Protein AF-M1CL92-F1 (afdb_monomer_lite)

Organism: Solanum tuberosum (NCBI:txid4113)

pLDDT: mean 80.73, std 11.77, range [37.59, 97.0]

Structure (mmCIF, N/CA/C/O backbone):
data_AF-M1CL92-F1
#
_entry.id   AF-M1CL92-F1
#
loop_
_atom_site.group_PDB
_atom_site.id
_atom_site.type_symbol
_atom_site.label_atom_id
_atom_site.label_alt_id
_atom_site.label_comp_id
_atom_site.label_asym_id
_atom_site.label_entity_id
_atom_site.label_seq_id
_atom_site.pdbx_PDB_ins_code
_atom_site.Cartn_x
_atom_site.Cartn_y
_atom_site.Cartn_z
_atom_site.occupancy
_atom_site.B_iso_or_equiv
_atom_site.auth_seq_id
_atom_site.auth_comp_id
_atom_site.auth_asym_id
_atom_site.auth_atom_id
_atom_site.pdbx_PDB_model_num
ATOM 1 N N . MET A 1 1 ? -19.053 10.425 12.403 1.00 54.78 1 MET A N 1
ATOM 2 C CA . MET A 1 1 ? -17.863 11.041 11.805 1.00 54.78 1 MET A CA 1
ATOM 3 C C . MET A 1 1 ? -17.961 10.840 10.303 1.00 54.78 1 MET A C 1
ATOM 5 O O . MET A 1 1 ? -17.927 9.703 9.847 1.00 54.78 1 MET A O 1
ATOM 9 N N . HIS A 1 2 ? -18.234 11.910 9.569 1.00 63.19 2 HIS A N 1
ATOM 10 C CA . HIS A 1 2 ? -18.201 11.961 8.112 1.00 63.19 2 HIS A CA 1
ATOM 11 C C . HIS A 1 2 ? -16.798 12.370 7.652 1.00 63.19 2 HIS A C 1
ATOM 13 O O . HIS A 1 2 ? -16.056 12.987 8.408 1.00 63.19 2 HIS A O 1
ATOM 19 N N . PHE A 1 3 ? -16.430 12.071 6.403 1.00 55.72 3 PHE A N 1
ATOM 20 C CA . PHE A 1 3 ? -15.125 12.466 5.850 1.00 55.72 3 PHE A CA 1
ATOM 21 C C . PHE A 1 3 ? -14.860 13.982 5.932 1.00 55.72 3 PHE A C 1
ATOM 23 O O . PHE A 1 3 ? -13.711 14.391 6.050 1.00 55.72 3 PHE A O 1
ATOM 30 N N . HIS A 1 4 ? -15.908 14.813 5.936 1.00 66.62 4 HIS A N 1
ATOM 31 C CA . HIS A 1 4 ? -15.798 16.266 6.117 1.00 66.62 4 HIS A CA 1
ATOM 32 C C . HIS A 1 4 ? -15.485 16.703 7.558 1.00 66.62 4 HI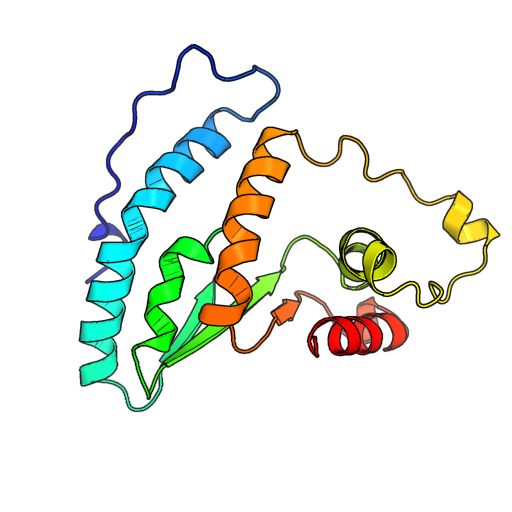S A C 1
ATOM 34 O O . HIS A 1 4 ? -15.129 17.858 7.767 1.00 66.62 4 HIS A O 1
ATOM 40 N N . ASP A 1 5 ? -15.583 15.798 8.536 1.00 64.12 5 ASP A N 1
ATOM 41 C CA . ASP A 1 5 ? -15.231 16.073 9.935 1.00 64.12 5 ASP A CA 1
ATOM 42 C C . ASP A 1 5 ? -13.709 15.977 10.165 1.00 64.12 5 ASP A C 1
ATOM 44 O O . ASP A 1 5 ? -13.211 16.376 11.219 1.00 64.12 5 ASP A O 1
ATOM 48 N N . LEU A 1 6 ? -12.956 15.451 9.187 1.00 61.19 6 LEU A N 1
ATOM 49 C CA . LEU A 1 6 ? -11.497 15.445 9.208 1.00 61.19 6 LEU A CA 1
ATOM 50 C C . LEU A 1 6 ? -11.004 16.886 9.038 1.00 61.19 6 LEU A C 1
ATOM 52 O O . LEU A 1 6 ? -11.094 17.464 7.954 1.00 61.19 6 LEU A O 1
ATOM 56 N N . GLN A 1 7 ? -10.490 17.475 10.118 1.00 62.53 7 GLN A N 1
ATOM 57 C CA . GLN A 1 7 ? -9.952 18.832 10.089 1.00 62.53 7 GLN A CA 1
ATOM 58 C C . GLN A 1 7 ? -8.738 18.896 9.157 1.00 62.53 7 GLN A C 1
ATOM 60 O O . GLN A 1 7 ? -7.644 18.456 9.501 1.00 62.53 7 GLN A O 1
ATOM 65 N N . MET A 1 8 ? -8.945 19.456 7.967 1.00 61.19 8 MET A N 1
ATOM 66 C CA . MET A 1 8 ? -7.880 19.824 7.046 1.00 61.19 8 MET A CA 1
ATOM 67 C C . MET A 1 8 ? -7.478 21.267 7.341 1.00 61.19 8 MET A C 1
ATOM 69 O O . MET A 1 8 ? -8.177 22.209 6.969 1.00 61.19 8 MET A O 1
ATOM 73 N N . THR A 1 9 ? -6.370 21.454 8.050 1.00 60.97 9 THR A N 1
ATOM 74 C CA . THR A 1 9 ? -5.789 22.782 8.244 1.00 60.97 9 THR A CA 1
ATOM 75 C C . THR A 1 9 ? -5.195 23.253 6.921 1.00 60.97 9 THR A C 1
ATOM 77 O O . THR A 1 9 ? -4.299 22.620 6.370 1.00 60.97 9 THR A O 1
ATOM 80 N N . THR A 1 10 ? -5.690 24.367 6.379 1.00 59.19 10 THR A N 1
ATOM 81 C CA . THR A 1 10 ? -5.091 24.985 5.193 1.00 59.19 10 THR A CA 1
ATOM 82 C C . THR A 1 10 ? -3.683 25.453 5.543 1.00 59.19 10 THR A C 1
ATOM 84 O O . THR A 1 10 ? -3.516 26.454 6.242 1.00 59.19 10 THR A O 1
ATOM 87 N N . THR A 1 11 ? -2.664 24.736 5.080 1.00 60.31 11 THR A N 1
ATOM 88 C CA . THR A 1 11 ? -1.281 25.199 5.187 1.00 60.31 11 THR A CA 1
ATOM 89 C C . THR A 1 11 ? -1.027 26.252 4.107 1.00 60.31 11 THR A C 1
ATOM 91 O O . THR A 1 11 ? -1.371 25.996 2.949 1.00 60.31 11 THR A O 1
ATOM 94 N N . PRO A 1 12 ? -0.444 27.421 4.436 1.00 59.47 12 PRO A N 1
ATOM 95 C CA . PRO A 1 12 ? 0.002 28.376 3.425 1.00 59.47 12 PRO A CA 1
ATOM 96 C C . PRO A 1 12 ? 0.897 27.671 2.399 1.00 59.47 12 PRO A C 1
ATOM 98 O O . PRO A 1 12 ? 1.719 26.836 2.779 1.00 59.47 12 PRO A O 1
ATOM 101 N N . LEU A 1 13 ? 0.732 27.982 1.110 1.00 60.53 13 LEU A N 1
ATOM 102 C CA . LEU A 1 13 ? 1.693 27.536 0.102 1.00 60.53 13 LEU A CA 1
ATOM 103 C C . LEU A 1 13 ? 3.044 28.171 0.421 1.00 60.53 13 LEU A C 1
ATOM 105 O O . LEU A 1 13 ? 3.142 29.396 0.496 1.00 60.53 13 LEU A O 1
ATOM 109 N N . ASP A 1 14 ? 4.054 27.331 0.613 1.00 62.66 14 ASP A N 1
ATOM 110 C CA . ASP A 1 14 ? 5.426 27.781 0.795 1.00 62.66 14 ASP A CA 1
ATOM 111 C C . ASP A 1 14 ? 5.891 28.490 -0.501 1.00 62.66 14 ASP A C 1
ATOM 113 O O . ASP A 1 14 ? 5.781 27.913 -1.591 1.00 62.66 14 ASP A O 1
ATOM 117 N N . PRO A 1 15 ? 6.317 29.766 -0.434 1.00 63.28 15 PRO A N 1
ATOM 118 C CA . PRO A 1 15 ? 6.766 30.512 -1.607 1.00 63.28 15 PRO A CA 1
ATOM 119 C C . PRO A 1 15 ? 8.011 29.909 -2.273 1.00 63.28 15 PRO A C 1
ATOM 121 O O . PRO A 1 15 ? 8.226 30.182 -3.454 1.00 63.28 15 PRO A O 1
ATOM 124 N N . ASP A 1 16 ? 8.770 29.061 -1.570 1.00 67.00 16 ASP A N 1
ATOM 125 C CA . ASP A 1 16 ? 9.975 28.402 -2.083 1.00 67.00 16 ASP A CA 1
ATOM 126 C C . ASP A 1 16 ? 9.683 27.069 -2.805 1.00 67.00 16 ASP A C 1
ATOM 128 O O . ASP A 1 16 ? 10.609 26.356 -3.199 1.00 67.00 16 ASP A O 1
ATOM 132 N N . ILE A 1 17 ? 8.405 26.717 -3.022 1.00 61.16 17 ILE A N 1
ATOM 133 C CA . ILE A 1 17 ? 8.027 25.491 -3.745 1.00 61.16 17 ILE A CA 1
ATOM 134 C C . ILE A 1 17 ? 8.563 25.538 -5.190 1.00 61.16 17 ILE A C 1
ATOM 136 O O . ILE A 1 17 ? 8.157 26.417 -5.964 1.00 61.16 17 ILE A O 1
ATOM 140 N N . PRO A 1 18 ? 9.404 24.566 -5.604 1.00 63.34 18 PRO A N 1
ATOM 141 C CA . PRO A 1 18 ? 9.900 24.481 -6.973 1.00 63.34 18 PRO A CA 1
ATOM 142 C C . PRO A 1 18 ? 8.751 24.416 -7.986 1.00 63.34 18 PRO A C 1
ATOM 144 O O . PRO A 1 18 ? 7.782 23.678 -7.799 1.00 63.34 18 PRO A O 1
ATOM 147 N N . SER A 1 19 ? 8.859 25.145 -9.103 1.00 62.62 19 SER A N 1
ATOM 148 C CA . SER A 1 19 ? 7.79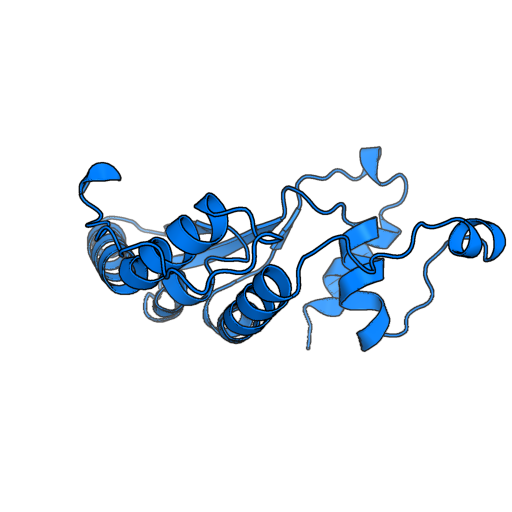5 25.217 -10.122 1.00 62.62 19 SER A CA 1
ATOM 149 C C . SER A 1 19 ? 7.482 23.883 -10.806 1.00 62.62 19 SER A C 1
ATOM 151 O O . SER A 1 19 ? 6.454 23.763 -11.468 1.00 62.62 19 SER A O 1
ATOM 153 N N . GLU A 1 20 ? 8.379 22.907 -10.677 1.00 63.88 20 GLU A N 1
ATOM 154 C CA . GLU A 1 20 ? 8.271 21.567 -11.258 1.00 63.88 20 GLU A CA 1
ATOM 155 C C . GLU A 1 20 ? 7.329 20.651 -10.469 1.00 63.88 20 GLU A C 1
ATOM 157 O O . GLU A 1 20 ? 6.831 19.667 -11.015 1.00 63.88 20 GLU A O 1
ATOM 162 N N . VAL A 1 21 ? 7.037 20.974 -9.204 1.00 63.84 21 VAL A N 1
ATOM 163 C CA . VAL A 1 21 ? 6.060 20.217 -8.424 1.00 63.84 21 VAL A CA 1
ATOM 164 C C . VAL A 1 21 ? 4.680 20.827 -8.646 1.00 63.84 21 VAL A C 1
ATOM 166 O O . VAL A 1 21 ? 4.500 22.037 -8.459 1.00 63.84 21 VAL A O 1
ATOM 169 N N . PRO A 1 22 ? 3.660 20.029 -9.005 1.00 69.19 22 PRO A N 1
ATOM 170 C CA . PRO A 1 22 ? 2.310 20.549 -9.071 1.00 69.19 22 PRO A CA 1
ATOM 171 C C . PRO A 1 22 ? 1.933 21.120 -7.698 1.00 69.19 22 PRO A C 1
ATOM 173 O O . PRO A 1 22 ? 1.863 20.391 -6.715 1.00 69.19 22 PRO A O 1
ATOM 176 N N . LYS A 1 23 ? 1.702 22.436 -7.610 1.00 67.19 23 LYS A N 1
ATOM 177 C CA . LYS A 1 23 ? 1.449 23.150 -6.337 1.00 67.19 23 LYS A CA 1
ATOM 178 C C . LYS A 1 23 ? 0.352 22.505 -5.478 1.00 67.19 23 LYS A C 1
ATOM 180 O O . LYS A 1 23 ? 0.390 22.569 -4.253 1.00 67.19 23 LYS A O 1
ATOM 185 N N . HIS A 1 24 ? -0.616 21.861 -6.128 1.00 69.31 24 HIS A N 1
ATOM 186 C CA . HIS A 1 24 ? -1.687 21.118 -5.470 1.00 69.31 24 HIS A CA 1
ATOM 187 C C . HIS A 1 24 ? -1.203 19.843 -4.761 1.00 69.31 24 HIS A C 1
ATOM 189 O O . HIS A 1 24 ? -1.786 19.474 -3.749 1.00 69.31 24 HIS A O 1
ATOM 195 N N . PHE A 1 25 ? -0.139 19.196 -5.244 1.00 74.06 25 PHE A N 1
ATOM 196 C CA . PHE A 1 25 ? 0.430 17.991 -4.643 1.00 74.06 25 PHE A CA 1
ATOM 197 C C . PHE A 1 25 ? 1.095 18.294 -3.295 1.00 74.06 25 PHE A C 1
ATOM 199 O O . PHE A 1 25 ? 0.791 17.638 -2.305 1.00 74.06 25 PHE A O 1
ATOM 206 N N . HIS A 1 26 ? 1.911 19.350 -3.217 1.00 71.94 26 HIS A N 1
ATOM 207 C CA . HIS A 1 26 ? 2.482 19.817 -1.945 1.00 71.94 26 HIS A CA 1
ATOM 208 C C . HIS A 1 26 ? 1.414 20.223 -0.931 1.00 71.94 26 HIS A C 1
ATOM 210 O O . HIS A 1 26 ? 1.507 19.881 0.246 1.00 71.94 26 HIS A O 1
ATOM 216 N N . LEU A 1 27 ? 0.398 20.965 -1.382 1.00 72.56 27 LEU A N 1
ATOM 217 C CA . LEU A 1 27 ? -0.693 21.377 -0.507 1.00 72.56 27 LEU A CA 1
ATOM 218 C C . LEU A 1 27 ? -1.441 20.152 0.033 1.00 72.56 27 LEU A C 1
ATOM 220 O O . LEU A 1 27 ? -1.683 20.064 1.233 1.00 72.56 27 LEU A O 1
ATOM 224 N N . PHE A 1 28 ? -1.758 19.192 -0.840 1.00 75.62 28 PHE A N 1
ATOM 225 C CA . PHE A 1 28 ? -2.391 17.938 -0.444 1.00 75.62 28 PHE A CA 1
ATOM 226 C C . PHE A 1 28 ? -1.533 17.169 0.561 1.00 75.62 28 PHE A C 1
ATOM 228 O O . PHE A 1 28 ? -2.047 16.740 1.590 1.00 75.62 28 PHE A O 1
ATOM 235 N N . TRP A 1 29 ? -0.228 17.063 0.312 1.00 78.69 29 TRP A N 1
ATOM 236 C CA . TRP A 1 29 ? 0.710 16.412 1.217 1.00 78.69 29 TRP A CA 1
ATOM 237 C C . TRP A 1 29 ? 0.699 17.039 2.613 1.00 78.69 29 TRP A C 1
ATOM 239 O O . TRP A 1 29 ? 0.411 16.357 3.598 1.00 78.69 29 TRP A O 1
ATOM 249 N N . ASN A 1 30 ? 0.935 18.347 2.703 1.00 78.56 30 ASN A N 1
ATOM 250 C CA . ASN A 1 30 ? 0.999 19.058 3.978 1.00 78.56 30 ASN A CA 1
ATOM 251 C C . ASN A 1 30 ? -0.302 18.930 4.775 1.00 78.56 30 ASN A C 1
ATOM 253 O O . ASN A 1 30 ? -0.277 18.707 5.985 1.00 78.56 30 ASN A O 1
ATOM 257 N N . VAL A 1 31 ? -1.443 19.020 4.095 1.00 79.31 31 VAL A N 1
ATOM 258 C CA . VAL A 1 31 ? -2.751 18.801 4.713 1.00 79.31 31 VAL A CA 1
ATOM 259 C C . VAL A 1 31 ? -2.883 17.352 5.188 1.00 79.31 31 VAL A C 1
ATOM 261 O O . VAL A 1 31 ? -3.258 17.112 6.337 1.00 79.31 31 VAL A O 1
ATOM 264 N N . SER A 1 32 ? -2.527 16.385 4.340 1.00 83.25 32 SER A N 1
ATOM 265 C CA . SER A 1 32 ? -2.659 14.960 4.643 1.00 83.25 32 SER A CA 1
ATOM 266 C C . SER A 1 32 ? -1.848 14.552 5.871 1.00 83.25 32 SER A C 1
ATOM 268 O O . SER A 1 32 ? -2.338 13.772 6.680 1.00 83.25 32 SER A O 1
ATOM 270 N N . MET A 1 33 ? -0.682 15.156 6.114 1.00 85.38 33 MET A N 1
ATOM 271 C CA . MET A 1 33 ? 0.163 14.855 7.276 1.00 85.38 33 MET A CA 1
ATOM 272 C C . MET A 1 33 ? -0.509 15.113 8.634 1.00 85.38 33 MET A C 1
ATOM 274 O O . MET A 1 33 ? -0.129 14.500 9.633 1.00 85.38 33 MET A O 1
ATOM 278 N N . HIS A 1 34 ? -1.550 15.947 8.681 1.00 86.19 34 HIS A N 1
ATOM 279 C CA . HIS A 1 34 ? -2.321 16.229 9.896 1.00 86.19 34 HIS A CA 1
ATOM 280 C C . HIS A 1 34 ? -3.479 15.242 10.124 1.00 86.19 34 HIS A C 1
ATOM 282 O O . HIS A 1 34 ? -4.153 15.295 11.151 1.00 86.19 34 HIS A O 1
ATOM 288 N N . LEU A 1 35 ? -3.72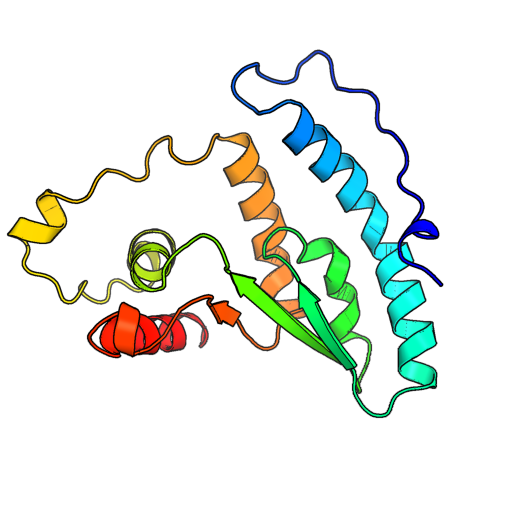2 14.311 9.194 1.00 88.38 35 LEU A N 1
ATOM 289 C CA . LEU A 1 35 ? -4.862 13.396 9.266 1.00 88.38 35 LEU A CA 1
ATOM 290 C C . LEU A 1 35 ? -4.647 12.206 10.203 1.00 88.38 35 LEU A C 1
ATOM 292 O O . LEU A 1 35 ? -5.625 11.538 10.529 1.00 88.38 35 LEU A O 1
ATOM 296 N N . ARG A 1 36 ? -3.411 11.924 10.646 1.00 91.75 36 ARG A N 1
ATOM 297 C CA . ARG A 1 36 ? -3.100 10.732 11.458 1.00 91.75 36 ARG A CA 1
ATOM 298 C C . ARG A 1 36 ? -3.994 10.643 12.695 1.00 91.75 36 ARG A C 1
ATOM 300 O O . ARG A 1 36 ? -4.689 9.653 12.872 1.00 91.75 36 ARG A O 1
ATOM 307 N N . GLN A 1 37 ? -4.043 11.690 13.521 1.00 91.19 37 GLN A N 1
ATOM 308 C CA . GLN A 1 37 ? -4.833 11.678 14.757 1.00 91.19 37 GLN A CA 1
ATOM 309 C C . GLN A 1 37 ? -6.329 11.495 14.481 1.00 91.19 37 GLN A C 1
ATOM 311 O O . GLN A 1 37 ? -7.000 10.747 15.193 1.00 91.19 37 GLN A O 1
ATOM 316 N N . SER A 1 38 ? -6.843 12.146 13.438 1.00 90.62 38 SER A N 1
ATOM 317 C CA . SER A 1 38 ? -8.248 12.047 13.045 1.00 90.62 38 SER A CA 1
ATOM 318 C C . SER A 1 38 ? -8.597 10.638 12.553 1.00 90.62 38 SER A C 1
ATOM 320 O O . SER A 1 38 ? -9.623 10.089 12.953 1.00 90.62 38 SER A O 1
ATOM 322 N N . ILE A 1 39 ? -7.717 10.014 11.764 1.00 91.75 39 ILE A N 1
ATOM 323 C CA . ILE A 1 39 ? -7.852 8.622 11.315 1.00 91.75 39 ILE A CA 1
ATOM 324 C C . ILE A 1 39 ? -7.795 7.661 12.506 1.00 91.75 39 ILE A C 1
ATOM 326 O O . ILE A 1 39 ? -8.661 6.800 12.629 1.00 91.75 39 ILE A O 1
ATOM 330 N N . THR A 1 40 ? -6.852 7.833 13.432 1.00 92.88 40 THR A N 1
ATOM 331 C CA . THR A 1 40 ? -6.738 6.996 14.638 1.00 92.88 40 THR A CA 1
ATOM 332 C C . THR A 1 40 ? -7.961 7.131 15.547 1.00 92.88 40 THR A C 1
ATOM 334 O O . THR A 1 40 ? -8.453 6.141 16.092 1.00 92.88 40 THR A O 1
ATOM 337 N N . SER A 1 41 ? -8.494 8.347 15.697 1.00 92.44 41 SER A N 1
ATOM 338 C CA . SER A 1 41 ? -9.735 8.598 16.437 1.00 92.44 41 SER A CA 1
ATOM 339 C C . SER A 1 41 ? -10.923 7.899 15.774 1.00 92.44 41 SER A C 1
ATOM 341 O O . SER A 1 41 ? -11.685 7.207 16.446 1.00 92.44 41 SER A O 1
ATOM 343 N N . PHE A 1 42 ? -11.041 8.014 14.449 1.00 91.94 42 PHE A N 1
ATOM 344 C CA . PHE A 1 42 ? -12.066 7.318 13.677 1.00 91.94 42 PHE A CA 1
ATOM 345 C C . PHE A 1 42 ? -11.971 5.798 13.839 1.00 91.94 42 PHE A C 1
ATOM 347 O O . PHE A 1 42 ? -12.972 5.160 14.162 1.00 91.94 42 PHE A O 1
ATOM 354 N N . LEU A 1 43 ? -10.770 5.229 13.677 1.00 93.12 43 LEU A N 1
ATOM 355 C CA . LEU A 1 43 ? -10.495 3.801 13.848 1.00 93.12 43 LEU A CA 1
ATOM 356 C C . LEU A 1 43 ? -10.925 3.303 15.228 1.00 93.12 43 LEU A C 1
ATOM 358 O O . LEU A 1 43 ? -11.577 2.266 15.321 1.00 93.12 43 LEU A O 1
ATOM 362 N N . ARG A 1 44 ? -10.650 4.064 16.291 1.00 95.12 44 ARG A N 1
ATOM 363 C CA . ARG A 1 44 ? -11.080 3.725 17.655 1.00 95.12 44 ARG A CA 1
ATOM 364 C C . ARG A 1 44 ? -12.598 3.656 17.787 1.00 95.12 44 ARG A C 1
ATOM 366 O O . ARG A 1 44 ? -13.126 2.691 18.345 1.00 95.12 44 ARG A O 1
ATOM 373 N N . ASP A 1 45 ? -13.299 4.634 17.226 1.00 93.62 45 ASP A N 1
ATOM 374 C CA . ASP A 1 45 ? -14.759 4.677 17.265 1.00 93.62 45 ASP A CA 1
ATOM 375 C C . ASP A 1 45 ? -15.384 3.491 16.528 1.00 93.62 45 ASP A C 1
ATOM 377 O O . ASP A 1 45 ? -16.333 2.884 17.034 1.00 93.62 45 ASP A O 1
ATOM 381 N N . ILE A 1 46 ? -14.874 3.150 15.341 1.00 93.81 46 ILE A N 1
ATOM 382 C CA . ILE A 1 46 ? -15.416 2.041 14.548 1.00 93.81 46 ILE A CA 1
ATOM 383 C C . ILE A 1 46 ? -14.970 0.673 15.071 1.00 93.81 46 ILE A C 1
ATOM 385 O O . ILE A 1 46 ? -15.746 -0.279 14.973 1.00 93.81 46 ILE A O 1
ATOM 389 N N . SER A 1 47 ? -13.784 0.573 15.680 1.00 95.38 47 SER A N 1
ATOM 390 C CA . SER A 1 47 ? -13.249 -0.662 16.270 1.00 95.38 47 SER A CA 1
ATOM 391 C C . SER A 1 47 ? -14.125 -1.140 17.420 1.00 95.38 47 SER A C 1
ATOM 393 O O . SER A 1 47 ? -14.445 -2.324 17.484 1.00 95.38 47 SER A O 1
ATOM 395 N N . SER A 1 48 ? -14.646 -0.217 18.235 1.00 94.12 48 SER A N 1
ATOM 396 C CA . SER A 1 48 ? -15.591 -0.549 19.313 1.00 94.12 48 SER A CA 1
ATOM 397 C C . SER A 1 48 ? -16.946 -1.095 18.831 1.00 94.12 48 SER A C 1
ATOM 399 O O . SER A 1 48 ? -17.687 -1.688 19.613 1.00 94.12 48 SER A O 1
ATOM 401 N N . LYS A 1 49 ? -17.291 -0.890 17.552 1.00 96.00 49 LYS A N 1
ATOM 402 C CA . LYS A 1 49 ? -18.614 -1.200 16.973 1.00 96.00 49 LYS A CA 1
ATOM 403 C C . LYS A 1 49 ? -18.574 -2.318 15.936 1.00 96.00 49 LYS A C 1
ATOM 405 O O . LYS A 1 49 ? -19.626 -2.785 15.506 1.00 96.00 49 LYS A O 1
ATOM 410 N N . SER A 1 50 ? -17.382 -2.726 15.514 1.00 96.56 50 SER A N 1
ATOM 411 C CA . SER A 1 50 ? -17.186 -3.626 14.379 1.00 96.56 50 SER A CA 1
ATOM 412 C C . SER A 1 50 ? -16.402 -4.853 14.807 1.00 96.56 50 SER A C 1
ATOM 414 O O . SER A 1 50 ? -15.426 -4.764 15.544 1.00 96.56 50 SER A O 1
ATOM 416 N N . ARG A 1 51 ? -16.790 -6.024 14.298 1.00 97.00 51 ARG A N 1
ATOM 417 C CA . ARG A 1 51 ? -16.050 -7.266 14.560 1.00 97.00 51 ARG A CA 1
ATOM 418 C C . ARG A 1 51 ? -14.667 -7.271 13.897 1.00 97.00 51 ARG A C 1
ATOM 420 O O . ARG A 1 51 ? -13.737 -7.821 14.471 1.00 97.00 51 ARG A O 1
ATOM 427 N N . ARG A 1 52 ? -14.556 -6.729 12.682 1.00 96.62 52 ARG A N 1
ATOM 428 C CA . ARG A 1 52 ? -13.321 -6.648 11.888 1.00 96.62 52 ARG A CA 1
ATOM 429 C C . ARG A 1 52 ? -13.351 -5.373 11.055 1.00 96.62 52 ARG A C 1
ATOM 431 O O . ARG A 1 52 ? -14.415 -5.014 10.549 1.00 96.62 52 ARG A O 1
ATOM 438 N N . ILE A 1 53 ? -12.202 -4.730 10.903 1.00 96.00 53 ILE A N 1
ATOM 439 C CA . ILE A 1 53 ? -12.000 -3.541 10.078 1.00 96.00 53 ILE A CA 1
ATOM 440 C C . ILE A 1 53 ? -10.938 -3.851 9.036 1.00 96.00 53 ILE A C 1
ATOM 442 O O . ILE A 1 53 ? -9.886 -4.394 9.358 1.00 96.00 53 ILE A O 1
ATOM 446 N N . ILE A 1 54 ? -11.226 -3.472 7.796 1.00 95.50 54 ILE A N 1
ATOM 447 C CA . ILE A 1 54 ? -10.274 -3.520 6.694 1.00 95.50 54 ILE A CA 1
ATOM 448 C C . ILE A 1 54 ? -10.140 -2.098 6.165 1.00 95.50 54 ILE A C 1
ATOM 450 O O . ILE A 1 54 ? -11.118 -1.520 5.686 1.00 95.50 54 ILE A O 1
ATOM 454 N N . MET A 1 55 ? -8.945 -1.529 6.277 1.00 94.50 55 MET A N 1
ATOM 455 C CA . MET A 1 55 ? -8.633 -0.204 5.751 1.00 94.50 55 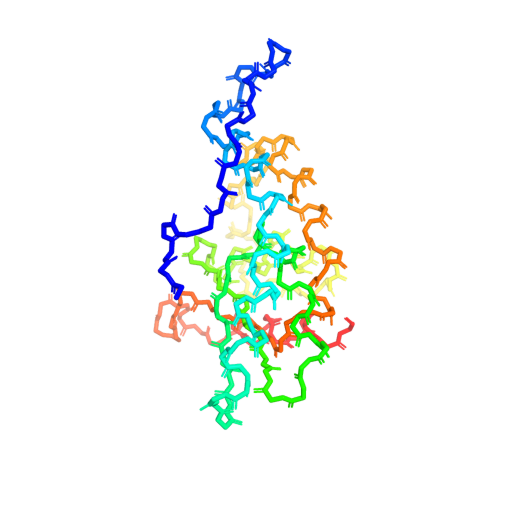MET A CA 1
ATOM 456 C C . MET A 1 55 ? -7.877 -0.337 4.433 1.00 94.50 55 MET A C 1
ATOM 458 O O . MET A 1 55 ? -6.812 -0.933 4.387 1.00 94.50 55 MET A O 1
ATOM 462 N N . ILE A 1 56 ? -8.405 0.243 3.361 1.00 95.38 56 ILE A N 1
ATOM 463 C CA . ILE A 1 56 ? -7.705 0.323 2.077 1.00 95.38 56 ILE A CA 1
ATOM 464 C C . ILE A 1 56 ? -7.232 1.762 1.913 1.00 95.38 56 ILE A C 1
ATOM 466 O O . ILE A 1 56 ? -8.043 2.684 2.023 1.00 95.38 56 ILE A O 1
ATOM 470 N N . HIS A 1 57 ? -5.938 1.962 1.684 1.00 92.50 57 HIS A N 1
ATOM 471 C CA . HIS A 1 57 ? -5.351 3.297 1.581 1.00 92.50 57 HIS A CA 1
ATOM 472 C C . HIS A 1 57 ? -4.306 3.379 0.471 1.00 92.50 57 HIS A C 1
ATOM 474 O O . HIS A 1 57 ? -3.784 2.370 0.013 1.00 92.50 57 HIS A O 1
ATOM 480 N N . ASP A 1 58 ? -4.001 4.598 0.043 1.00 90.00 58 ASP A N 1
ATOM 481 C CA . ASP A 1 58 ? -2.934 4.865 -0.921 1.00 90.00 58 ASP A CA 1
ATOM 482 C C . ASP A 1 58 ? -1.545 4.653 -0.284 1.00 90.00 58 ASP A C 1
ATOM 484 O O . ASP A 1 58 ? -1.374 4.852 0.927 1.00 90.00 58 ASP A O 1
ATOM 488 N N . CYS A 1 59 ? -0.542 4.275 -1.083 1.00 86.25 59 CYS A N 1
ATOM 489 C CA . CYS A 1 59 ? 0.831 4.075 -0.605 1.00 86.25 59 CYS A CA 1
ATOM 490 C C . CYS A 1 59 ? 1.450 5.359 -0.025 1.00 86.25 59 CYS A C 1
ATOM 492 O O . CYS A 1 59 ? 2.313 5.290 0.850 1.00 86.25 59 CYS A O 1
ATOM 494 N N . LEU A 1 60 ? 0.954 6.537 -0.416 1.00 88.12 60 LEU A N 1
ATOM 495 C CA . LEU A 1 60 ? 1.374 7.823 0.135 1.00 88.12 60 LEU A CA 1
ATOM 496 C C . LEU A 1 60 ? 0.678 8.197 1.455 1.00 88.12 60 LEU A C 1
ATOM 498 O O . LEU A 1 60 ? 0.878 9.304 1.945 1.00 88.12 60 LEU A O 1
ATOM 502 N N . MET A 1 61 ? -0.117 7.301 2.048 1.00 90.50 61 MET A N 1
ATOM 503 C CA . MET A 1 61 ? -0.841 7.524 3.310 1.00 90.50 61 MET A CA 1
ATOM 504 C C . MET A 1 61 ? -0.384 6.602 4.456 1.00 90.50 61 MET A C 1
ATOM 506 O O . MET A 1 61 ? -0.995 6.608 5.525 1.00 90.50 61 MET A O 1
ATOM 510 N N . CYS A 1 62 ? 0.684 5.821 4.276 1.00 91.56 62 CYS A N 1
ATOM 511 C CA . CYS A 1 62 ? 1.189 4.853 5.264 1.00 91.56 62 CYS A CA 1
ATOM 512 C C . CYS A 1 62 ? 1.442 5.463 6.660 1.00 91.56 62 CYS A C 1
ATOM 514 O O . CYS A 1 62 ? 1.041 4.901 7.678 1.00 91.56 62 CYS A O 1
ATOM 516 N N . TYR A 1 63 ? 2.034 6.656 6.731 1.00 93.38 63 TYR A N 1
ATOM 517 C CA . TYR A 1 63 ? 2.233 7.419 7.965 1.00 93.38 63 TYR A CA 1
ATOM 518 C C . TYR A 1 63 ? 0.910 7.681 8.691 1.00 93.38 63 TYR A C 1
ATOM 520 O O . TYR A 1 63 ? 0.829 7.595 9.916 1.00 93.38 63 TYR A O 1
ATOM 528 N N . ASN A 1 64 ? -0.143 8.011 7.951 1.00 92.12 64 ASN A N 1
ATOM 529 C CA . ASN A 1 64 ? -1.432 8.367 8.523 1.00 92.12 64 ASN A CA 1
ATOM 530 C C . ASN A 1 64 ? -2.170 7.172 9.112 1.00 92.12 64 ASN A C 1
ATOM 532 O O . ASN A 1 64 ? -2.924 7.340 10.067 1.00 92.12 64 ASN A O 1
ATOM 536 N N . VAL A 1 65 ? -1.948 5.988 8.545 1.00 93.44 65 VAL A N 1
ATOM 537 C CA . VAL A 1 65 ? -2.604 4.746 8.959 1.00 93.44 65 VAL A CA 1
ATOM 538 C C . VAL A 1 65 ? -1.758 3.915 9.923 1.00 93.44 65 VAL A C 1
ATOM 540 O O . VAL A 1 65 ? -2.221 2.880 10.386 1.00 93.44 65 VAL A O 1
ATOM 543 N N . GLN A 1 66 ? -0.542 4.356 10.264 1.00 93.38 66 GLN A N 1
ATOM 544 C CA . GLN A 1 66 ? 0.417 3.564 11.047 1.00 93.38 66 GLN A CA 1
ATOM 545 C C . GLN A 1 66 ? -0.112 3.056 12.394 1.00 93.38 66 GLN A C 1
ATOM 547 O O . GLN A 1 66 ? 0.309 2.002 12.857 1.00 93.38 66 GLN A O 1
ATOM 552 N N . ASP A 1 67 ? -1.051 3.780 13.006 1.00 94.19 67 ASP A N 1
ATOM 553 C CA . ASP A 1 67 ? -1.636 3.410 14.295 1.00 94.19 67 ASP A CA 1
ATOM 554 C C . ASP A 1 67 ? -2.635 2.247 14.181 1.00 94.19 67 ASP A C 1
ATOM 556 O O . ASP A 1 67 ? -3.121 1.763 15.203 1.00 94.19 67 ASP A O 1
ATOM 560 N N . ILE A 1 68 ? -2.959 1.776 12.970 1.00 93.81 68 ILE A N 1
ATOM 561 C CA . ILE A 1 68 ? -3.895 0.664 12.773 1.00 93.81 68 ILE A CA 1
ATOM 562 C C . ILE A 1 68 ? -3.416 -0.630 13.440 1.00 93.81 68 ILE A C 1
ATOM 564 O O . ILE A 1 68 ? -4.237 -1.388 13.946 1.00 93.81 68 ILE A O 1
ATOM 568 N N . SER A 1 69 ? -2.099 -0.836 13.542 1.00 91.88 69 SER A N 1
ATOM 569 C CA . SER A 1 69 ? -1.501 -1.981 14.243 1.00 91.88 69 SER A CA 1
ATOM 570 C C . SER A 1 69 ? -1.762 -1.999 15.748 1.00 91.88 69 SER A C 1
ATOM 572 O O . SER A 1 69 ? -1.555 -3.026 16.387 1.00 91.88 69 SER A O 1
ATOM 574 N N . SER A 1 70 ? -2.243 -0.894 16.330 1.00 93.94 70 SER A N 1
ATOM 575 C CA . SER A 1 70 ? -2.670 -0.853 17.735 1.00 93.94 70 SER A CA 1
ATOM 576 C C . SER A 1 70 ? -4.071 -1.430 17.979 1.00 93.94 70 SER A C 1
ATOM 578 O O . SER A 1 70 ? -4.518 -1.473 19.125 1.00 93.94 70 SER A O 1
ATOM 580 N N . PHE A 1 71 ? -4.775 -1.858 16.925 1.00 94.44 71 PHE A N 1
ATOM 581 C CA . PHE A 1 71 ? -6.127 -2.403 17.003 1.00 94.44 71 PHE A CA 1
ATOM 582 C C . PHE A 1 71 ? -6.145 -3.878 16.587 1.00 94.44 71 PHE A C 1
ATOM 584 O O . PHE A 1 71 ? -6.001 -4.202 15.412 1.00 94.44 71 PHE A O 1
ATOM 591 N N . ASP A 1 72 ? -6.435 -4.773 17.532 1.00 94.25 72 ASP A N 1
ATOM 592 C CA . ASP A 1 72 ? -6.429 -6.229 17.304 1.00 94.25 72 ASP A CA 1
ATOM 593 C C . ASP A 1 72 ? -7.460 -6.714 16.266 1.00 94.25 72 ASP A C 1
ATOM 595 O O . ASP A 1 72 ? -7.360 -7.821 15.738 1.00 94.25 72 ASP A O 1
ATOM 599 N N . ASN A 1 73 ? -8.491 -5.910 15.992 1.00 96.56 73 ASN A N 1
ATOM 600 C CA . ASN A 1 73 ? -9.548 -6.223 15.033 1.00 96.56 73 ASN A CA 1
ATOM 601 C C . ASN A 1 73 ? -9.432 -5.442 13.716 1.00 96.56 73 ASN A C 1
ATOM 603 O O . ASN A 1 73 ? -10.405 -5.423 12.955 1.00 96.56 73 ASN A O 1
ATOM 607 N N . ALA A 1 74 ? -8.298 -4.790 13.447 1.00 95.50 74 ALA A N 1
ATOM 608 C CA . ALA A 1 74 ? -8.091 -4.009 12.236 1.00 95.50 74 ALA A CA 1
ATOM 609 C C . ALA A 1 74 ? -6.833 -4.442 11.476 1.00 95.50 74 ALA A C 1
ATOM 611 O O . ALA A 1 74 ? -5.797 -4.736 12.059 1.00 95.50 74 ALA A O 1
ATOM 612 N N . GLU A 1 75 ? -6.924 -4.430 10.152 1.00 95.00 75 GLU A N 1
ATOM 613 C CA . GLU A 1 75 ? -5.779 -4.579 9.256 1.00 95.00 75 GLU A CA 1
ATOM 614 C C . GLU A 1 75 ? -5.904 -3.577 8.106 1.00 95.00 75 GLU A C 1
ATOM 616 O O . GLU A 1 75 ? -7.006 -3.087 7.814 1.00 95.00 75 GLU A O 1
ATOM 621 N N . SER A 1 76 ? -4.788 -3.258 7.450 1.00 95.25 76 SER A N 1
ATOM 622 C CA . SER A 1 76 ? -4.811 -2.399 6.269 1.00 95.25 76 SER A CA 1
ATOM 623 C C . SER A 1 76 ? -4.207 -3.063 5.041 1.00 95.25 76 SER A C 1
ATOM 625 O O . SER A 1 76 ? -3.420 -3.998 5.153 1.00 95.25 76 SER A O 1
ATOM 627 N N . TYR A 1 77 ? -4.585 -2.560 3.872 1.00 94.62 77 TYR A N 1
ATOM 628 C CA . TYR A 1 77 ? -4.017 -2.933 2.590 1.00 94.62 77 TYR A CA 1
ATOM 629 C C . TYR A 1 77 ? -3.668 -1.678 1.798 1.00 94.62 77 TYR A C 1
ATOM 631 O O . TYR A 1 77 ? -4.478 -0.748 1.695 1.00 94.62 77 TYR A O 1
ATOM 639 N N . ILE A 1 78 ? -2.481 -1.680 1.200 1.00 92.75 78 ILE A N 1
ATOM 640 C CA . ILE A 1 78 ? -2.037 -0.601 0.320 1.00 92.75 78 ILE A CA 1
ATOM 641 C C . ILE A 1 78 ? -2.640 -0.832 -1.059 1.00 92.75 78 ILE A C 1
ATOM 643 O O . ILE A 1 78 ? -2.483 -1.896 -1.646 1.00 92.75 78 ILE A O 1
ATOM 647 N N . PHE A 1 79 ? -3.335 0.160 -1.598 1.00 92.88 79 PHE A N 1
ATOM 648 C CA . PHE A 1 79 ? -3.851 0.120 -2.955 1.00 92.88 79 PHE A CA 1
ATOM 649 C C . PHE A 1 79 ? -2.894 0.833 -3.906 1.00 92.88 79 PHE A C 1
ATOM 651 O O . PHE A 1 79 ? -2.595 2.011 -3.731 1.00 92.88 79 PHE A O 1
ATOM 658 N N . ASN A 1 80 ? -2.461 0.118 -4.943 1.00 88.31 80 ASN A N 1
ATOM 659 C CA . ASN A 1 80 ? -1.569 0.590 -5.996 1.00 88.31 80 ASN A CA 1
ATOM 660 C C . ASN A 1 80 ? -2.348 0.687 -7.326 1.00 88.31 80 ASN A C 1
ATOM 662 O O . ASN A 1 80 ? -2.350 -0.269 -8.112 1.00 88.31 80 ASN A O 1
ATOM 666 N N . PRO A 1 81 ? -3.059 1.806 -7.589 1.00 82.81 81 PRO A N 1
ATOM 667 C CA . PRO A 1 81 ? -3.905 1.932 -8.776 1.00 82.81 81 PRO A CA 1
ATOM 668 C C . PRO A 1 81 ? -3.168 2.347 -10.049 1.00 82.81 81 PRO A C 1
ATOM 670 O O . PRO A 1 81 ? -3.668 2.077 -11.140 1.00 82.81 81 PRO A O 1
ATOM 673 N N . VAL A 1 82 ? -2.042 3.056 -9.917 1.00 82.50 82 VAL A N 1
ATOM 674 C CA . VAL A 1 82 ? -1.384 3.750 -11.039 1.00 82.50 82 VAL A CA 1
ATOM 675 C C . VAL A 1 82 ? -0.313 2.891 -11.705 1.00 82.50 82 VAL A C 1
ATOM 677 O O . VAL A 1 82 ? -0.190 2.893 -12.928 1.00 82.50 82 VAL A O 1
ATOM 680 N N . ILE A 1 83 ? 0.467 2.160 -10.911 1.00 83.56 83 ILE A N 1
ATOM 681 C CA . ILE A 1 83 ? 1.619 1.397 -11.393 1.00 83.56 83 ILE A CA 1
ATOM 682 C C . ILE A 1 83 ? 1.178 -0.051 -11.645 1.00 83.56 83 ILE A C 1
ATOM 684 O O . ILE A 1 83 ? 0.665 -0.711 -10.738 1.00 83.56 83 ILE A O 1
ATOM 688 N N . SER A 1 84 ? 1.379 -0.547 -12.871 1.00 86.44 84 SER A N 1
ATOM 689 C CA . SER A 1 84 ? 1.110 -1.951 -13.219 1.00 86.44 84 SER A CA 1
ATOM 690 C C . SER A 1 84 ? 2.002 -2.909 -12.425 1.00 86.44 84 SER A C 1
ATOM 692 O O . SER A 1 84 ? 3.032 -2.501 -11.883 1.00 86.44 84 SER A O 1
ATOM 694 N N . ALA A 1 85 ? 1.659 -4.202 -12.379 1.00 86.50 85 ALA A N 1
ATOM 695 C CA . ALA A 1 85 ? 2.504 -5.174 -11.680 1.00 86.50 85 ALA A CA 1
ATOM 696 C C . ALA A 1 85 ? 3.902 -5.252 -12.311 1.00 86.50 85 ALA A C 1
ATOM 698 O O . ALA A 1 85 ? 4.909 -5.313 -11.606 1.00 86.50 85 ALA A O 1
ATOM 699 N N . PHE A 1 86 ? 3.957 -5.163 -13.642 1.00 84.94 86 PHE A N 1
ATOM 700 C CA . PHE A 1 86 ? 5.195 -5.025 -14.396 1.00 84.94 86 PHE A CA 1
ATOM 701 C C . PHE A 1 86 ? 6.034 -3.814 -13.958 1.00 84.94 86 PHE A C 1
ATOM 703 O O . PHE A 1 86 ? 7.212 -3.975 -13.636 1.00 84.94 86 PHE A O 1
ATOM 710 N N . GLY A 1 87 ? 5.436 -2.616 -13.930 1.00 84.69 87 GLY A N 1
ATOM 711 C CA . GLY A 1 87 ? 6.137 -1.387 -13.550 1.00 84.69 87 GLY A CA 1
ATOM 712 C C . GLY A 1 87 ? 6.619 -1.438 -12.104 1.00 84.69 87 GLY A C 1
ATOM 713 O O . GLY A 1 87 ? 7.782 -1.168 -11.829 1.00 84.69 87 GLY A O 1
ATOM 714 N N . MET A 1 88 ? 5.762 -1.909 -11.195 1.00 85.75 88 MET A N 1
ATOM 715 C CA . MET A 1 88 ? 6.093 -2.051 -9.779 1.00 85.75 88 MET A CA 1
ATOM 716 C C . MET A 1 88 ? 7.292 -2.982 -9.589 1.00 85.75 88 MET A C 1
ATOM 718 O O . MET A 1 88 ? 8.236 -2.655 -8.870 1.00 85.75 88 MET A O 1
ATOM 722 N N . TYR A 1 89 ? 7.295 -4.124 -10.280 1.00 84.62 89 TYR A N 1
ATOM 723 C CA . TYR A 1 89 ? 8.423 -5.036 -10.220 1.00 84.62 89 TYR A CA 1
ATOM 724 C C . TYR A 1 89 ? 9.701 -4.403 -10.780 1.00 84.62 89 TYR A C 1
ATOM 726 O O . TYR A 1 89 ? 10.733 -4.448 -10.118 1.00 84.62 89 TYR A O 1
ATOM 734 N N . CYS A 1 90 ? 9.653 -3.802 -11.969 1.00 82.12 90 CYS A N 1
ATOM 735 C CA . CYS A 1 90 ? 10.851 -3.294 -12.639 1.00 82.12 90 CYS A CA 1
ATOM 736 C C . CYS A 1 90 ? 11.464 -2.075 -11.938 1.00 82.12 90 CYS A C 1
ATOM 738 O O . CYS A 1 90 ? 12.685 -2.018 -11.795 1.00 82.12 90 CYS A O 1
ATOM 740 N N . ASP A 1 91 ? 10.639 -1.125 -11.496 1.00 80.19 91 ASP A N 1
ATOM 741 C CA . ASP A 1 91 ? 11.113 0.141 -10.932 1.00 80.19 91 ASP A CA 1
ATOM 742 C C . ASP A 1 91 ? 11.428 0.045 -9.436 1.00 80.19 91 ASP A C 1
ATOM 744 O O . ASP A 1 91 ? 12.351 0.709 -8.964 1.00 80.19 91 ASP A O 1
ATOM 748 N N . HIS A 1 92 ? 10.691 -0.783 -8.685 1.00 79.06 92 HIS A N 1
ATOM 749 C CA . HIS A 1 92 ? 10.774 -0.790 -7.222 1.00 79.06 92 HIS A CA 1
ATOM 750 C C . HIS A 1 92 ? 11.308 -2.094 -6.627 1.00 79.06 92 HIS A C 1
ATOM 752 O O . HIS A 1 92 ? 11.990 -2.042 -5.612 1.00 79.06 92 HIS A O 1
ATOM 758 N N . ILE A 1 93 ? 11.061 -3.264 -7.226 1.00 81.31 93 ILE A N 1
ATOM 759 C CA . ILE A 1 93 ? 11.460 -4.553 -6.621 1.00 81.31 93 ILE A CA 1
ATOM 760 C C . ILE A 1 93 ? 12.763 -5.091 -7.220 1.00 81.31 93 ILE A C 1
ATOM 762 O O . ILE A 1 93 ? 13.663 -5.517 -6.492 1.00 81.31 93 ILE A O 1
ATOM 766 N N . PHE A 1 94 ? 12.898 -5.057 -8.545 1.00 82.06 94 PHE A N 1
ATOM 767 C CA . PHE A 1 94 ? 14.048 -5.569 -9.285 1.00 82.06 94 PHE A CA 1
ATOM 768 C C . PHE A 1 94 ? 15.389 -4.994 -8.798 1.00 82.06 94 PHE A C 1
ATOM 770 O O . PHE A 1 94 ? 16.301 -5.798 -8.579 1.00 82.06 94 PHE A O 1
ATOM 777 N N . PRO A 1 95 ? 15.530 -3.6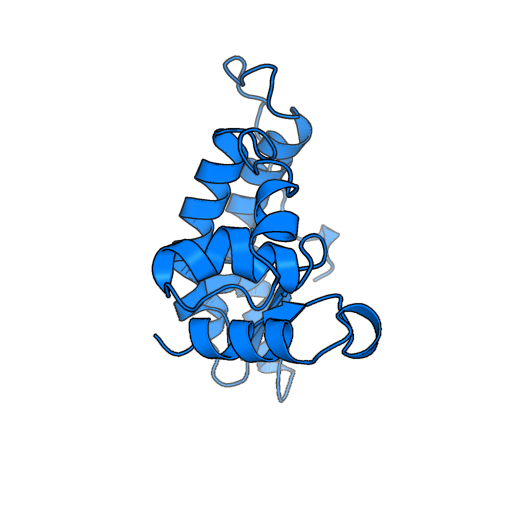76 -8.528 1.00 80.62 95 PRO A N 1
ATOM 778 C CA . PRO A 1 95 ? 16.782 -3.113 -8.016 1.00 80.62 95 PRO A CA 1
ATOM 779 C C . PRO A 1 95 ? 17.234 -3.699 -6.670 1.00 80.62 95 PRO A C 1
ATOM 781 O O . PRO A 1 95 ? 18.418 -3.635 -6.341 1.00 80.62 95 PRO A O 1
ATOM 784 N N . HIS A 1 96 ? 16.312 -4.271 -5.890 1.00 78.56 96 HIS A N 1
ATOM 785 C CA . HIS A 1 96 ? 16.584 -4.820 -4.560 1.00 78.56 96 HIS A CA 1
ATOM 786 C C . HIS A 1 96 ? 16.652 -6.352 -4.537 1.00 78.56 96 HIS A C 1
ATOM 788 O O . HIS A 1 96 ? 17.389 -6.926 -3.736 1.00 78.56 96 HIS A O 1
ATOM 794 N N . VAL A 1 97 ? 15.890 -7.025 -5.403 1.00 78.75 97 VAL A N 1
ATOM 795 C CA . VAL A 1 97 ? 15.761 -8.491 -5.419 1.00 78.75 97 VAL A CA 1
ATOM 796 C C . VAL A 1 97 ? 16.647 -9.141 -6.489 1.00 78.75 97 VAL A C 1
ATOM 798 O O . VAL A 1 97 ? 17.063 -10.286 -6.320 1.00 78.75 97 VAL A O 1
ATOM 801 N N . GLY A 1 98 ? 16.968 -8.430 -7.576 1.00 75.56 98 GLY A N 1
ATOM 802 C CA . GLY A 1 98 ? 17.889 -8.882 -8.629 1.00 75.56 98 GLY A CA 1
ATOM 803 C C . GLY A 1 98 ? 17.411 -10.080 -9.460 1.00 75.56 98 GLY A C 1
ATOM 804 O O . GLY A 1 98 ? 18.170 -10.597 -10.280 1.00 75.56 98 GLY A O 1
ATOM 805 N N . LEU A 1 99 ? 16.172 -10.541 -9.267 1.00 77.19 99 LEU A N 1
ATOM 806 C CA . LEU A 1 99 ? 15.585 -11.627 -10.050 1.00 77.19 99 LEU A CA 1
ATOM 807 C C . LEU A 1 99 ? 15.365 -11.155 -11.500 1.00 77.19 99 LEU A C 1
ATOM 809 O O . LEU A 1 99 ? 14.796 -10.087 -11.709 1.00 77.19 99 LEU A O 1
ATOM 813 N N . PRO A 1 100 ? 15.796 -11.908 -12.523 1.00 73.88 100 PRO A N 1
ATOM 814 C CA . PRO A 1 100 ? 15.739 -11.439 -13.903 1.00 73.88 100 PRO A CA 1
ATOM 815 C C . PRO A 1 100 ? 14.305 -11.098 -14.323 1.00 73.88 100 PRO A C 1
ATOM 817 O O . PRO A 1 100 ? 13.373 -11.859 -14.063 1.00 73.88 100 PRO A O 1
ATOM 820 N N . ILE A 1 101 ? 14.136 -9.955 -14.993 1.00 76.69 101 ILE A N 1
ATOM 821 C CA . ILE A 1 101 ? 12.859 -9.596 -15.613 1.00 76.69 101 ILE A CA 1
ATOM 822 C C . ILE A 1 101 ? 12.603 -10.627 -16.727 1.00 76.69 101 ILE A C 1
ATOM 824 O O . ILE A 1 101 ? 13.469 -10.789 -17.589 1.00 76.69 101 ILE A O 1
ATOM 828 N N . PRO A 1 102 ? 11.457 -11.332 -16.729 1.00 75.62 102 PRO A N 1
AT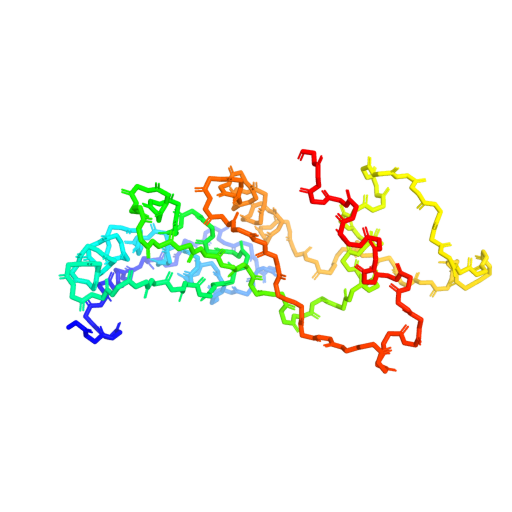OM 829 C CA . PRO A 1 102 ? 11.137 -12.424 -17.653 1.00 75.62 102 PRO A CA 1
ATOM 830 C C . PRO A 1 102 ? 10.768 -11.901 -19.054 1.00 75.62 102 PRO A C 1
ATOM 832 O O . PRO A 1 102 ? 9.745 -12.266 -19.627 1.00 75.62 102 PRO A O 1
ATOM 835 N N . LEU A 1 103 ? 11.585 -11.001 -19.594 1.00 77.25 103 LEU A N 1
ATOM 836 C CA . LEU A 1 103 ? 11.450 -10.408 -20.914 1.00 77.25 103 LEU A CA 1
ATOM 837 C C . LEU A 1 103 ? 12.757 -10.568 -21.678 1.00 77.25 103 LEU A C 1
ATOM 839 O O . LEU A 1 103 ? 13.848 -10.577 -21.107 1.00 77.25 103 LEU A O 1
ATOM 843 N N . GLU A 1 104 ? 12.642 -10.650 -22.998 1.00 80.19 104 GLU A N 1
ATOM 844 C CA . GLU A 1 104 ? 13.802 -10.644 -23.877 1.00 80.19 104 GLU A CA 1
ATOM 845 C C . GLU A 1 104 ? 14.620 -9.364 -23.669 1.00 80.19 104 GLU A C 1
ATOM 847 O O . GLU A 1 104 ? 14.076 -8.261 -23.586 1.00 80.19 104 GLU A O 1
ATOM 852 N N . GLN A 1 105 ? 15.948 -9.492 -23.640 1.00 77.62 105 GLN A N 1
ATOM 853 C CA . GLN A 1 105 ? 16.852 -8.361 -23.412 1.00 77.62 105 GLN A CA 1
ATOM 854 C C . GLN A 1 105 ? 16.626 -7.212 -24.412 1.00 77.62 105 GLN A C 1
ATOM 856 O O . GLN A 1 105 ? 16.749 -6.042 -24.052 1.00 77.62 105 GLN A O 1
ATOM 861 N N . GLN A 1 106 ? 16.238 -7.535 -25.650 1.00 76.50 106 GLN A N 1
ATOM 862 C CA . GLN A 1 106 ? 15.896 -6.550 -26.679 1.00 76.50 106 GLN A CA 1
ATOM 863 C C . GLN A 1 106 ? 14.650 -5.726 -26.322 1.00 76.50 106 GLN A C 1
ATOM 865 O O . GLN A 1 106 ? 14.581 -4.550 -26.666 1.00 76.50 106 GLN A O 1
ATOM 870 N N . LEU A 1 107 ? 13.676 -6.309 -25.618 1.00 78.94 107 LEU A N 1
ATOM 871 C CA . LEU A 1 107 ? 12.491 -5.598 -25.135 1.00 78.94 107 LEU A CA 1
ATOM 872 C C . LEU A 1 107 ? 12.823 -4.729 -23.920 1.00 78.94 107 LEU A C 1
ATOM 874 O O . LEU A 1 107 ? 12.358 -3.596 -23.850 1.00 78.94 107 LEU A O 1
ATOM 878 N N . LEU A 1 108 ? 13.687 -5.209 -23.019 1.00 77.19 108 LEU A N 1
ATOM 879 C CA . LEU A 1 108 ? 14.156 -4.425 -21.869 1.00 77.19 108 LEU A CA 1
ATOM 880 C C . LEU A 1 108 ? 14.886 -3.149 -22.300 1.00 77.19 108 LEU A C 1
ATOM 882 O O . LEU A 1 108 ? 14.663 -2.088 -21.729 1.00 77.19 108 LEU A O 1
ATOM 886 N N . GLN A 1 109 ? 15.701 -3.226 -23.356 1.00 79.25 109 GLN A N 1
ATOM 887 C CA . GLN A 1 109 ? 16.384 -2.058 -23.929 1.00 79.25 109 GLN A CA 1
ATOM 888 C C . GLN A 1 109 ? 15.428 -1.025 -24.547 1.00 79.25 109 GLN A C 1
ATOM 890 O O . GLN A 1 109 ? 15.830 0.114 -24.773 1.00 79.25 109 GLN A O 1
ATOM 895 N N . ARG A 1 110 ? 14.178 -1.407 -24.837 1.00 82.31 110 ARG A N 1
ATOM 896 C CA . ARG A 1 110 ? 13.151 -0.511 -25.388 1.00 82.31 110 ARG A CA 1
ATOM 897 C C . ARG A 1 110 ? 12.298 0.154 -24.313 1.00 82.31 110 ARG A C 1
ATOM 899 O O . ARG A 1 110 ? 11.478 1.003 -24.662 1.00 82.31 110 ARG A O 1
ATOM 906 N N . LEU A 1 111 ? 12.448 -0.230 -23.045 1.00 76.62 111 LEU A N 1
ATOM 907 C CA . LEU A 1 111 ? 11.684 0.381 -21.967 1.00 76.62 111 LEU A CA 1
ATOM 908 C C . LEU A 1 111 ? 12.121 1.838 -21.774 1.00 76.62 111 LEU A C 1
ATOM 910 O O . LEU A 1 111 ? 13.323 2.124 -21.753 1.00 76.62 111 LEU A O 1
ATOM 914 N N . PRO A 1 112 ? 11.169 2.772 -21.631 1.00 77.88 112 PRO A N 1
ATOM 915 C CA . PRO A 1 112 ? 11.504 4.132 -21.252 1.00 77.88 112 PRO A CA 1
ATOM 916 C C . PRO A 1 112 ? 12.165 4.133 -19.871 1.00 77.88 112 PRO A C 1
ATOM 918 O O . PRO A 1 112 ? 11.771 3.384 -18.981 1.00 77.88 112 PRO A O 1
ATOM 921 N N . SER A 1 113 ? 13.173 4.986 -19.686 1.00 76.81 113 SER A N 1
ATOM 922 C CA . SER A 1 113 ? 13.752 5.208 -18.360 1.00 76.81 113 SER A CA 1
ATOM 923 C C . SER A 1 113 ? 12.705 5.829 -17.440 1.00 76.81 113 SER A C 1
ATOM 925 O O . SER A 1 113 ? 12.042 6.781 -17.852 1.00 76.81 113 SER A O 1
ATOM 927 N N . SER A 1 114 ? 12.629 5.355 -16.193 1.00 73.62 114 SER A N 1
ATOM 928 C CA . SER A 1 114 ? 11.814 5.956 -15.129 1.00 73.62 114 SER A CA 1
ATOM 929 C C . SER A 1 114 ? 12.369 7.270 -14.573 1.00 73.62 114 SER A C 1
ATOM 931 O O . SER A 1 114 ? 11.716 7.960 -13.787 1.00 73.62 114 SER A O 1
ATOM 933 N N . ARG A 1 115 ? 13.559 7.686 -15.029 1.00 75.25 115 ARG A N 1
ATOM 934 C CA . ARG A 1 115 ? 14.158 8.967 -14.653 1.00 75.25 115 ARG A CA 1
ATOM 935 C C . ARG A 1 115 ? 13.267 10.124 -15.110 1.00 75.25 115 ARG A C 1
ATOM 937 O O . ARG A 1 115 ? 13.024 10.297 -16.300 1.00 75.25 115 ARG A O 1
ATOM 944 N N . GLY A 1 116 ? 12.839 10.944 -14.152 1.00 74.38 116 GLY A N 1
ATOM 945 C CA . GLY A 1 116 ? 11.986 12.107 -14.398 1.00 74.38 116 GLY A CA 1
ATOM 946 C C . GLY A 1 116 ? 10.490 11.796 -14.486 1.00 74.38 116 GLY A C 1
ATOM 947 O O . GLY A 1 116 ? 9.718 12.700 -14.784 1.00 74.38 116 GLY A O 1
ATOM 948 N N . TRP A 1 117 ? 10.059 10.554 -14.223 1.00 78.19 117 TRP A N 1
ATOM 949 C CA . TRP A 1 117 ? 8.626 10.245 -14.088 1.00 78.19 117 TRP A CA 1
ATOM 950 C C . TRP A 1 117 ? 8.032 10.866 -12.827 1.00 78.19 117 TRP A C 1
ATOM 952 O O . TRP A 1 117 ? 6.892 11.325 -12.829 1.00 78.19 117 TRP A O 1
ATOM 962 N N . TYR A 1 118 ? 8.835 10.909 -11.768 1.00 77.31 118 TYR A N 1
ATOM 963 C CA . TYR A 1 118 ? 8.518 11.559 -10.508 1.00 77.31 118 TYR A CA 1
ATOM 964 C C . TYR A 1 118 ? 9.482 12.725 -10.312 1.00 77.31 118 TYR A C 1
ATOM 966 O O . TYR A 1 118 ? 10.680 12.589 -10.573 1.00 77.31 118 TYR A O 1
ATOM 974 N N . CYS A 1 119 ? 8.973 13.868 -9.852 1.00 79.62 119 CYS A N 1
ATOM 975 C CA . CYS A 1 119 ? 9.844 14.931 -9.368 1.00 79.62 119 CYS A CA 1
ATOM 976 C C . CYS A 1 119 ? 10.468 14.524 -8.025 1.00 79.62 119 CYS A C 1
ATOM 978 O O . CYS A 1 119 ? 9.921 13.688 -7.296 1.00 79.62 119 CYS A O 1
ATOM 980 N N . ASP A 1 120 ? 11.600 15.140 -7.684 1.00 81.62 120 ASP A N 1
ATOM 981 C CA . ASP A 1 120 ? 12.368 14.800 -6.479 1.00 81.62 120 ASP A CA 1
ATOM 982 C C . ASP A 1 120 ? 11.531 14.895 -5.197 1.00 81.62 120 ASP A C 1
ATOM 984 O O . ASP A 1 120 ? 11.707 14.102 -4.272 1.00 81.62 120 ASP A O 1
ATOM 988 N N . GLU A 1 121 ? 10.560 15.809 -5.156 1.00 78.81 121 GLU A N 1
ATOM 989 C CA . GLU A 1 121 ? 9.666 15.933 -4.010 1.00 78.81 121 GLU A CA 1
ATOM 990 C C . GLU A 1 121 ? 8.716 14.736 -3.864 1.00 78.81 121 GLU A C 1
ATOM 992 O O . GLU A 1 121 ? 8.549 14.223 -2.758 1.00 78.81 121 GLU A O 1
ATOM 997 N N . ILE A 1 122 ? 8.118 14.246 -4.960 1.00 80.38 122 ILE A N 1
ATOM 998 C CA . ILE A 1 122 ? 7.278 13.036 -4.917 1.00 80.38 122 ILE A CA 1
ATOM 999 C C . ILE A 1 122 ? 8.111 11.863 -4.398 1.00 80.38 122 ILE A C 1
ATOM 1001 O O . ILE A 1 122 ? 7.653 11.115 -3.535 1.00 80.38 122 ILE A O 1
ATOM 1005 N N . MET A 1 123 ? 9.356 11.738 -4.864 1.00 82.94 123 MET A N 1
ATOM 1006 C CA . MET A 1 123 ? 10.268 10.689 -4.407 1.00 82.94 123 MET A CA 1
ATOM 1007 C C . MET A 1 123 ? 10.624 10.828 -2.926 1.00 82.94 123 MET A C 1
ATOM 1009 O O . MET A 1 123 ? 10.658 9.828 -2.203 1.00 82.94 123 MET A O 1
ATOM 1013 N N . ARG A 1 124 ? 10.852 12.053 -2.441 1.00 85.25 124 ARG A N 1
ATOM 1014 C CA . ARG A 1 124 ? 11.101 12.335 -1.022 1.00 85.25 124 ARG A CA 1
ATOM 1015 C C . ARG A 1 124 ? 9.903 11.944 -0.158 1.00 85.25 124 ARG A C 1
ATOM 1017 O O . ARG A 1 124 ? 10.079 11.289 0.870 1.00 85.25 124 ARG A O 1
ATOM 1024 N N . ILE A 1 125 ? 8.700 12.321 -0.582 1.00 85.44 125 ILE A N 1
ATOM 1025 C CA . ILE A 1 125 ? 7.444 12.001 0.099 1.00 85.44 125 ILE A CA 1
ATOM 1026 C C . ILE A 1 125 ? 7.213 10.487 0.130 1.00 85.44 125 ILE A C 1
ATOM 1028 O O . ILE A 1 125 ? 6.973 9.925 1.199 1.00 85.44 125 ILE A O 1
ATOM 1032 N N . ALA A 1 126 ? 7.362 9.809 -1.010 1.00 85.69 126 ALA A N 1
ATOM 1033 C CA . ALA A 1 126 ? 7.246 8.358 -1.094 1.00 85.69 126 ALA A CA 1
ATOM 1034 C C . ALA A 1 126 ? 8.257 7.659 -0.171 1.00 85.69 126 ALA A C 1
ATOM 1036 O O . ALA A 1 126 ? 7.891 6.765 0.586 1.00 85.69 126 ALA A O 1
ATOM 1037 N N . SER A 1 127 ? 9.510 8.124 -0.147 1.00 87.44 127 SER A N 1
ATOM 1038 C CA . SER A 1 127 ? 10.561 7.568 0.718 1.00 87.44 127 SER A CA 1
ATOM 1039 C C . SER A 1 127 ? 10.261 7.734 2.210 1.00 87.44 127 SER A C 1
ATOM 1041 O O . SER A 1 127 ? 10.619 6.872 3.012 1.00 87.44 127 SER A O 1
ATOM 1043 N N . PHE A 1 128 ? 9.606 8.829 2.604 1.00 90.31 128 PHE A N 1
ATOM 1044 C CA . PHE A 1 128 ? 9.116 8.999 3.970 1.00 90.31 128 PHE A CA 1
ATOM 1045 C C . PHE A 1 128 ? 7.980 8.013 4.278 1.00 90.31 128 PHE A C 1
ATOM 1047 O O . PHE A 1 128 ? 7.984 7.380 5.329 1.00 90.31 128 PHE A O 1
ATOM 1054 N N . GLN A 1 129 ? 7.038 7.840 3.349 1.00 90.12 129 GLN A N 1
ATOM 1055 C CA . GLN A 1 129 ? 5.871 6.973 3.526 1.00 90.12 129 GLN A CA 1
ATOM 1056 C C . GLN A 1 129 ? 6.237 5.484 3.610 1.00 90.12 129 GLN A C 1
ATOM 1058 O O . GLN A 1 129 ? 5.715 4.773 4.470 1.00 90.12 129 GLN A O 1
ATOM 1063 N N . VAL A 1 130 ? 7.200 5.026 2.802 1.00 86.19 130 VAL A N 1
ATOM 1064 C CA . VAL A 1 130 ? 7.672 3.627 2.772 1.00 86.19 130 VAL A CA 1
ATOM 1065 C C . VAL A 1 130 ? 8.135 3.125 4.146 1.00 86.19 130 VAL A C 1
ATOM 1067 O O . VAL A 1 130 ? 7.947 1.955 4.470 1.00 86.19 130 VAL A O 1
ATOM 1070 N N . GLN A 1 131 ? 8.658 4.007 5.002 1.00 88.44 131 GLN A N 1
ATOM 1071 C CA . GLN A 1 131 ? 9.119 3.656 6.354 1.00 88.44 131 GLN A CA 1
ATOM 1072 C C . GLN A 1 131 ? 7.994 3.154 7.274 1.00 88.44 131 GLN A C 1
ATOM 1074 O O . GLN A 1 131 ? 8.268 2.516 8.288 1.00 88.44 131 GLN A O 1
ATOM 1079 N N . TYR A 1 132 ? 6.733 3.427 6.929 1.00 88.50 132 TYR A N 1
ATOM 1080 C CA . TYR A 1 132 ? 5.565 3.074 7.734 1.00 88.50 132 TYR A CA 1
ATOM 1081 C C . TYR A 1 132 ? 4.785 1.871 7.187 1.00 88.50 132 TYR A C 1
ATOM 1083 O O . TYR A 1 132 ? 3.834 1.435 7.835 1.00 88.50 132 TYR A O 1
ATOM 1091 N N . ILE A 1 133 ? 5.180 1.302 6.041 1.00 82.38 133 ILE A N 1
ATOM 1092 C CA . ILE A 1 133 ? 4.482 0.168 5.408 1.00 82.38 133 ILE A CA 1
ATOM 1093 C C . ILE A 1 133 ? 4.434 -1.044 6.347 1.00 82.38 133 ILE A C 1
ATOM 1095 O O . ILE A 1 133 ? 3.349 -1.529 6.662 1.00 82.38 133 ILE A O 1
ATOM 1099 N N . GLY A 1 134 ? 5.586 -1.482 6.870 1.00 74.75 134 GLY A N 1
ATOM 1100 C CA . GLY A 1 134 ? 5.677 -2.712 7.673 1.00 74.75 134 GLY A CA 1
ATOM 1101 C C . GLY A 1 134 ? 4.885 -2.686 8.986 1.00 74.75 134 GLY A C 1
ATOM 1102 O O . GLY A 1 134 ? 4.468 -3.729 9.475 1.00 74.75 134 GLY A O 1
ATOM 1103 N N . ASN A 1 135 ? 4.628 -1.498 9.539 1.00 69.50 135 ASN A N 1
ATOM 1104 C CA . ASN A 1 135 ? 3.847 -1.338 10.770 1.00 69.50 135 ASN A CA 1
ATOM 1105 C C . ASN A 1 135 ? 2.346 -1.174 10.518 1.00 69.50 135 ASN A C 1
ATOM 1107 O O . ASN A 1 135 ? 1.581 -1.117 11.478 1.00 69.50 135 ASN A O 1
ATOM 1111 N N . SER A 1 136 ? 1.926 -1.009 9.264 1.00 72.19 136 SER A N 1
ATOM 1112 C CA . SER A 1 136 ? 0.559 -0.609 8.940 1.00 72.19 136 SER A CA 1
ATOM 1113 C C . SER A 1 136 ? -0.158 -1.584 8.024 1.00 72.19 136 SER A C 1
ATOM 1115 O O . SER A 1 136 ? -1.369 -1.731 8.175 1.00 72.19 136 SER A O 1
ATOM 1117 N N . SER A 1 137 ? 0.545 -2.268 7.121 1.00 86.44 137 SER A N 1
ATOM 1118 C CA . SER A 1 137 ? -0.069 -3.024 6.030 1.00 86.44 137 SER A CA 1
ATOM 1119 C C . SER A 1 137 ? 0.054 -4.539 6.179 1.00 86.44 137 SER A C 1
ATOM 1121 O O . SER A 1 137 ? 1.111 -5.068 6.508 1.00 86.44 137 SER A O 1
ATOM 1123 N N . ALA A 1 138 ? -1.041 -5.236 5.882 1.00 90.88 138 ALA A N 1
ATOM 1124 C CA . ALA A 1 138 ? -1.116 -6.685 5.737 1.00 90.88 138 ALA A CA 1
ATOM 1125 C C . ALA A 1 138 ? -0.865 -7.148 4.286 1.00 90.88 138 ALA A C 1
ATOM 1127 O O . ALA A 1 138 ? -0.831 -8.352 4.028 1.00 90.88 138 ALA A O 1
ATOM 1128 N N . GLY A 1 139 ? -0.714 -6.218 3.335 1.00 89.94 139 GLY A N 1
ATOM 1129 C CA . GLY A 1 139 ? -0.356 -6.514 1.950 1.00 89.94 139 GLY A CA 1
ATOM 1130 C C . GLY A 1 139 ? -0.837 -5.469 0.944 1.00 89.94 139 GLY A C 1
ATOM 1131 O O . GLY A 1 139 ? -1.504 -4.489 1.284 1.00 89.94 139 GLY A O 1
ATOM 1132 N N . ASP A 1 140 ? -0.537 -5.721 -0.326 1.00 88.94 140 ASP A N 1
ATOM 1133 C CA . ASP A 1 140 ? -0.860 -4.824 -1.432 1.00 88.94 140 ASP A CA 1
ATOM 1134 C C . ASP A 1 140 ? -2.035 -5.318 -2.286 1.00 88.94 140 ASP A C 1
ATOM 1136 O O . ASP A 1 140 ? -2.194 -6.506 -2.578 1.00 88.94 140 ASP A O 1
ATOM 1140 N N . ILE A 1 141 ? -2.835 -4.367 -2.759 1.00 92.00 141 ILE A N 1
ATOM 1141 C CA . ILE A 1 141 ? -3.883 -4.536 -3.759 1.00 92.00 141 ILE A CA 1
ATOM 1142 C C . ILE A 1 141 ? -3.432 -3.790 -5.011 1.00 92.00 141 ILE A C 1
ATOM 1144 O O . ILE A 1 141 ? -3.289 -2.570 -5.008 1.00 92.00 141 ILE A O 1
ATOM 1148 N N . HIS A 1 142 ? -3.253 -4.511 -6.110 1.00 88.81 142 HIS A N 1
ATOM 1149 C CA . HIS A 1 142 ? -2.902 -3.917 -7.398 1.00 88.81 142 HIS A CA 1
ATOM 1150 C C . HIS A 1 142 ? -4.140 -3.833 -8.284 1.00 88.81 142 HIS A C 1
ATOM 1152 O O . HIS A 1 142 ? -4.895 -4.803 -8.388 1.00 88.81 142 HIS A O 1
ATOM 1158 N N . ASN A 1 143 ? -4.337 -2.696 -8.955 1.00 89.69 143 ASN A N 1
ATOM 1159 C CA . ASN A 1 143 ? -5.375 -2.553 -9.977 1.00 89.69 143 ASN A CA 1
ATOM 1160 C C . ASN A 1 143 ? -4.963 -3.285 -11.262 1.00 89.69 143 ASN A C 1
ATOM 1162 O O . ASN A 1 143 ? -4.625 -2.681 -12.278 1.00 89.69 143 ASN A O 1
ATOM 1166 N N . THR A 1 144 ? -4.928 -4.610 -11.187 1.00 87.25 144 THR A N 1
ATOM 1167 C CA . THR A 1 144 ? -4.497 -5.469 -12.279 1.00 87.25 144 THR A CA 1
ATOM 1168 C C . THR A 1 144 ? -5.319 -6.756 -12.333 1.00 87.25 144 THR A C 1
ATOM 1170 O O . THR A 1 144 ? -6.164 -7.030 -11.481 1.00 87.25 144 THR A O 1
ATOM 1173 N N . SER A 1 145 ? -5.091 -7.565 -13.360 1.00 85.31 145 SER A N 1
ATOM 1174 C CA . SER A 1 145 ? -5.639 -8.912 -13.449 1.00 85.31 145 SER A CA 1
ATOM 1175 C C . SER A 1 145 ? -4.661 -9.832 -14.163 1.00 85.31 145 SER A C 1
ATOM 1177 O O . SER A 1 145 ? -3.855 -9.389 -14.981 1.00 85.31 145 SER A O 1
ATOM 1179 N N . LYS A 1 146 ? -4.799 -11.138 -13.923 1.00 81.06 146 LYS A N 1
ATOM 1180 C CA . LYS A 1 146 ? -4.008 -12.165 -14.617 1.00 81.06 146 LYS A CA 1
ATOM 1181 C C . LYS A 1 146 ? -4.119 -12.063 -16.141 1.00 81.06 146 LYS A C 1
ATOM 1183 O O . LYS A 1 146 ? -3.166 -12.359 -16.844 1.00 81.06 146 LYS A O 1
ATOM 1188 N N . VAL A 1 147 ? -5.276 -11.622 -16.643 1.00 82.56 147 VAL A N 1
ATOM 1189 C CA . VAL A 1 147 ? -5.523 -11.442 -18.081 1.00 82.56 147 VAL A CA 1
ATOM 1190 C C . VAL A 1 147 ? -4.743 -10.250 -18.637 1.00 82.56 147 VAL A C 1
ATOM 1192 O O . VAL A 1 147 ? -4.212 -10.344 -19.738 1.00 82.56 147 VAL A O 1
ATOM 1195 N N . MET A 1 148 ? -4.653 -9.145 -17.888 1.00 78.81 148 MET A N 1
ATOM 1196 C CA . MET A 1 148 ? -3.949 -7.935 -18.338 1.00 78.81 148 MET A CA 1
ATOM 1197 C C . MET A 1 148 ? -2.427 -8.093 -18.311 1.00 78.81 148 MET A C 1
ATOM 1199 O O . MET A 1 148 ? -1.757 -7.596 -19.208 1.00 78.81 148 MET A O 1
ATOM 1203 N N . GLU A 1 149 ? -1.887 -8.813 -17.327 1.00 76.81 149 GLU A N 1
ATOM 1204 C CA . GLU A 1 149 ? -0.436 -9.043 -17.205 1.00 76.81 149 GLU A CA 1
ATOM 1205 C C . GLU A 1 149 ? 0.042 -10.254 -18.035 1.00 76.81 149 GLU A C 1
ATOM 1207 O O . GLU A 1 149 ? 1.233 -10.553 -18.083 1.00 76.81 149 GLU A O 1
ATOM 1212 N N . GLY A 1 150 ? -0.881 -10.947 -18.719 1.00 70.62 150 GLY A N 1
ATOM 1213 C CA . GLY A 1 150 ? -0.620 -12.068 -19.626 1.00 70.62 150 GLY A CA 1
ATOM 1214 C C . GLY A 1 150 ? -0.211 -13.360 -18.913 1.00 70.62 150 GLY A C 1
ATOM 1215 O O . GLY A 1 150 ? -0.948 -14.347 -18.936 1.00 70.62 150 GLY A O 1
ATOM 1216 N N . THR A 1 151 ? 0.965 -13.362 -18.281 1.00 67.38 151 THR A N 1
ATOM 1217 C CA . THR A 1 151 ? 1.464 -14.441 -17.421 1.00 67.38 151 THR A CA 1
ATOM 1218 C C . THR A 1 151 ? 1.420 -14.002 -15.958 1.00 67.38 151 THR A C 1
ATOM 1220 O O . THR A 1 151 ? 1.653 -12.840 -15.634 1.00 67.38 151 THR A O 1
ATOM 1223 N N . ASN A 1 152 ? 1.180 -14.934 -15.026 1.00 66.19 152 ASN A N 1
ATOM 1224 C CA . ASN A 1 152 ? 1.223 -14.609 -13.589 1.00 66.19 152 ASN A CA 1
ATOM 1225 C C . ASN A 1 152 ? 2.619 -14.177 -13.120 1.00 66.19 152 ASN A C 1
ATOM 1227 O O . ASN A 1 152 ? 2.759 -13.773 -11.978 1.00 66.19 152 ASN A O 1
ATOM 1231 N N . THR A 1 153 ? 3.641 -14.228 -13.978 1.00 77.75 153 THR A N 1
ATOM 1232 C CA . THR A 1 153 ? 5.038 -14.038 -13.598 1.00 77.75 153 THR A CA 1
ATOM 1233 C C . THR A 1 153 ? 5.264 -12.745 -12.824 1.00 77.75 153 THR A C 1
ATOM 1235 O O . THR A 1 153 ? 5.876 -12.797 -11.767 1.00 77.75 153 THR A O 1
ATOM 1238 N N . PHE A 1 154 ? 4.740 -11.601 -13.276 1.00 79.75 154 PHE A N 1
ATOM 1239 C CA . PHE A 1 154 ? 4.927 -10.342 -12.543 1.00 79.75 154 PHE A CA 1
ATOM 1240 C C . PHE A 1 154 ? 4.142 -10.301 -11.235 1.00 79.75 154 PHE A C 1
ATOM 1242 O O . PHE A 1 154 ? 4.691 -9.884 -10.225 1.00 79.75 154 PHE A O 1
ATOM 1249 N N . ILE A 1 155 ? 2.906 -10.802 -11.224 1.00 82.75 155 ILE A N 1
ATOM 1250 C CA . ILE A 1 155 ? 2.086 -10.902 -10.006 1.00 82.75 155 ILE A CA 1
ATOM 1251 C C . ILE A 1 155 ? 2.771 -11.805 -8.965 1.00 82.75 155 ILE A C 1
ATOM 1253 O O . ILE A 1 155 ? 2.844 -11.451 -7.791 1.00 82.75 155 ILE A O 1
ATOM 1257 N N . ASP A 1 156 ? 3.322 -12.938 -9.396 1.00 83.25 156 ASP A N 1
ATOM 1258 C CA . ASP A 1 156 ? 4.038 -13.886 -8.543 1.00 83.25 156 ASP A CA 1
ATOM 1259 C C . ASP A 1 156 ? 5.346 -13.268 -8.020 1.00 83.25 156 ASP A C 1
ATOM 1261 O O . ASP A 1 156 ? 5.679 -13.407 -6.843 1.00 83.25 156 ASP A O 1
ATOM 1265 N N . LEU A 1 157 ? 6.063 -12.525 -8.869 1.00 82.00 157 LEU A N 1
ATOM 1266 C CA . LEU A 1 157 ? 7.279 -11.803 -8.497 1.00 82.00 157 LEU A CA 1
ATOM 1267 C C . LEU A 1 157 ? 7.017 -10.692 -7.465 1.00 82.00 157 LEU A C 1
ATOM 1269 O O . LEU A 1 157 ? 7.855 -10.494 -6.582 1.00 82.00 157 LEU A O 1
ATOM 1273 N N . LEU A 1 158 ? 5.864 -10.009 -7.517 1.00 81.81 158 LEU A N 1
ATOM 1274 C CA . LEU A 1 158 ? 5.471 -9.047 -6.478 1.00 81.81 158 LEU A CA 1
ATOM 1275 C C . LEU A 1 158 ? 5.372 -9.723 -5.103 1.00 81.81 158 LEU A C 1
ATOM 1277 O O . LEU A 1 158 ? 5.864 -9.179 -4.117 1.00 81.81 158 LEU A O 1
ATOM 1281 N N . GLY A 1 159 ? 4.809 -10.934 -5.036 1.00 74.56 159 GLY A N 1
ATOM 1282 C CA . GLY A 1 159 ? 4.669 -11.690 -3.786 1.00 74.56 159 GLY A CA 1
ATOM 1283 C C . GLY A 1 159 ? 6.000 -12.116 -3.148 1.00 74.56 159 GLY A C 1
ATOM 1284 O O . GLY A 1 159 ? 6.061 -12.357 -1.943 1.00 74.56 159 GLY A O 1
ATOM 1285 N N . ILE A 1 160 ? 7.087 -12.180 -3.923 1.00 70.12 160 ILE A N 1
ATOM 1286 C CA . ILE A 1 160 ? 8.427 -12.524 -3.419 1.00 70.12 160 ILE A CA 1
ATOM 1287 C C . ILE A 1 160 ? 9.082 -11.323 -2.719 1.00 70.12 160 ILE A C 1
ATOM 1289 O O . ILE A 1 160 ? 9.791 -11.508 -1.729 1.00 70.12 160 ILE A O 1
ATOM 1293 N N . GLY A 1 161 ? 8.822 -10.099 -3.192 1.00 57.19 161 GLY A N 1
ATOM 1294 C CA . GLY A 1 161 ? 9.363 -8.863 -2.610 1.00 57.19 161 GLY A CA 1
ATOM 1295 C C . GLY A 1 161 ? 8.799 -8.508 -1.229 1.00 57.19 161 GLY A C 1
ATOM 1296 O O . GLY A 1 161 ? 9.426 -7.745 -0.507 1.00 57.19 161 GLY A O 1
ATOM 1297 N N . GLN A 1 162 ? 7.660 -9.094 -0.851 1.00 55.34 162 GLN A N 1
ATOM 1298 C CA . GLN A 1 162 ? 6.922 -8.803 0.388 1.00 55.34 162 GLN A CA 1
ATOM 1299 C C . GLN A 1 162 ? 7.359 -9.655 1.599 1.00 55.34 162 GLN A C 1
ATOM 1301 O O . GLN A 1 162 ? 6.876 -9.451 2.705 1.00 55.34 162 GLN A O 1
ATOM 1306 N N . ASN A 1 163 ? 8.250 -10.637 1.405 1.00 45.91 163 ASN A N 1
ATOM 1307 C CA . ASN A 1 163 ? 8.665 -11.606 2.435 1.00 45.91 163 ASN A CA 1
ATOM 1308 C C . ASN A 1 163 ? 10.017 -11.272 3.108 1.00 45.91 163 ASN A C 1
ATOM 1310 O O . ASN A 1 163 ? 10.717 -12.183 3.559 1.00 45.91 163 ASN A O 1
ATOM 1314 N N . LYS A 1 164 ? 10.427 -10.000 3.144 1.00 37.59 164 LYS A N 1
ATOM 1315 C CA . LYS A 1 164 ? 11.677 -9.565 3.788 1.00 37.59 164 LYS A CA 1
ATOM 1316 C C . LYS A 1 164 ? 11.483 -8.347 4.670 1.00 37.59 164 LYS A C 1
ATOM 1318 O O . LYS A 1 164 ? 10.828 -7.397 4.201 1.00 37.59 164 LYS A O 1
#

Sequence (164 aa):
MHFHDLQMTTTPLDPDIPSEVPKHFHLFWNVSMHLRQSITSFLRDISSKSRRIIMIHDCLMCYNVQDISSFDNAESYIFNPVISAFGMYCDHIFPHVGLPIPLEQQLLQRLPSSRGWYCDEIMRIASFQVQYIGNSSAGDIHNTSKVMEGTNTFIDLLGIGQNK

Foldseek 3Di:
DDPVVQDQDQDPQDPPDDPLDDSVVVRCLVSLLSRQVVVLVVCVVVLVVDQAEEAEEALLNLNSQLCQLVRPRYAYAHEDEPAALLRCCPPPPCVPPVDDDPDDPVVVVVDDDCVPVDDPVVVVSSVVSVVRDVSGHPYYDYPDDCVRVVHCVSVVSRVVSPPD

Secondary structure (DSSP, 8-state):
--GGGS----PPPPTT--TTS-HHHHHHHHHHTTHHHHHHHHHHHHHTT-S-EEEEEEGGGHHHHGGGGG-TTEEEEEEE-SS-HHHHIIIIIHHHH-PPPSS-HHHHTTSPP-TTTS-HHHHHHHHHHHTTHHHH-S-EEES--TTTSSSTHHHHHHHHHT--

InterPro domains:
  IPR058980 Glycosyltransferase, N-terminal domain [PF26168] (1-158)

Radius of gyration: 18.29 Å; chains: 1; bounding box: 36×45×46 Å